Protein AF-A0A7V9JDI9-F1 (afdb_monomer)

Foldseek 3Di:
DVVVVVVVVVQVVQWDQADQEPDRIAGHPDPLRNQQRVVLRPDPQWNHKDQDDPPPWDQDPLGIDDFGMWTWGADPVGDTAIETEHADDPDDPPPPCPPRVVRNQVRVCVVCVVVVHHYYYDNHPVVD

Structure (mmCIF, N/CA/C/O backbone):
data_AF-A0A7V9JDI9-F1
#
_entry.id   AF-A0A7V9JDI9-F1
#
loop_
_atom_site.group_PDB
_atom_site.id
_atom_site.type_symbol
_atom_site.label_atom_id
_atom_site.label_alt_id
_atom_site.label_comp_id
_atom_site.label_asym_id
_atom_site.label_entity_id
_atom_site.label_seq_id
_atom_site.pdbx_PDB_ins_code
_atom_site.Cartn_x
_atom_site.Cartn_y
_atom_site.Cartn_z
_atom_site.occupancy
_atom_site.B_iso_or_equiv
_atom_site.auth_seq_id
_atom_site.auth_comp_id
_atom_site.auth_asym_id
_atom_site.auth_atom_id
_atom_site.pdbx_PDB_model_num
ATOM 1 N N . LEU A 1 1 ? 10.254 -7.386 34.205 1.00 58.25 1 LEU A N 1
ATOM 2 C CA . LEU A 1 1 ? 8.795 -7.172 34.282 1.00 58.25 1 LEU A CA 1
ATOM 3 C C . LEU A 1 1 ? 8.383 -5.753 33.872 1.00 58.25 1 LEU A C 1
ATOM 5 O O . LEU A 1 1 ? 7.602 -5.652 32.948 1.00 58.25 1 LEU A O 1
ATOM 9 N N . LEU A 1 2 ? 8.967 -4.664 34.404 1.00 51.50 2 LEU A N 1
ATOM 10 C CA . LEU A 1 2 ? 8.623 -3.290 33.956 1.00 51.50 2 LEU A CA 1
ATOM 11 C C . LEU A 1 2 ? 8.989 -2.968 32.483 1.00 51.50 2 LEU A C 1
ATOM 13 O O . LEU A 1 2 ? 8.414 -2.065 31.884 1.00 51.50 2 LEU A O 1
ATOM 17 N N . PHE A 1 3 ? 9.979 -3.674 31.920 1.00 53.75 3 PHE A N 1
ATOM 18 C CA . PHE A 1 3 ? 10.400 -3.524 30.520 1.00 53.75 3 PHE A CA 1
ATOM 19 C C . PHE A 1 3 ? 9.470 -4.258 29.540 1.00 53.75 3 PHE A C 1
ATOM 21 O O . PHE A 1 3 ? 9.121 -3.681 28.518 1.00 53.75 3 PHE A O 1
ATOM 28 N N . GLU A 1 4 ? 9.000 -5.462 29.884 1.00 62.59 4 GLU A N 1
ATOM 29 C CA . GLU A 1 4 ? 8.038 -6.217 29.062 1.00 62.59 4 GLU A CA 1
ATOM 30 C C . GLU A 1 4 ? 6.699 -5.486 28.936 1.00 62.59 4 GLU A C 1
ATOM 32 O O . GLU A 1 4 ? 6.173 -5.364 27.837 1.00 62.59 4 GLU A O 1
ATOM 37 N N . GLU A 1 5 ? 6.158 -4.935 30.030 1.00 60.56 5 GLU A N 1
ATOM 38 C CA . GLU A 1 5 ? 4.867 -4.231 29.980 1.00 60.56 5 GLU A CA 1
ATOM 39 C C . GLU A 1 5 ? 4.898 -3.002 29.061 1.00 60.56 5 GLU A C 1
ATOM 41 O O . GLU A 1 5 ? 3.955 -2.776 28.307 1.00 60.56 5 GLU A O 1
ATOM 46 N N . LYS A 1 6 ? 5.985 -2.217 29.073 1.00 56.34 6 LYS A N 1
ATOM 47 C CA . LYS A 1 6 ? 6.104 -1.035 28.204 1.00 56.34 6 LYS A CA 1
ATOM 48 C C . LYS A 1 6 ? 6.265 -1.395 26.727 1.00 56.34 6 LYS A C 1
ATOM 50 O O . LYS A 1 6 ? 5.703 -0.695 25.890 1.00 56.34 6 LYS A O 1
ATOM 55 N N . GLU A 1 7 ? 7.006 -2.457 26.405 1.00 59.69 7 GLU A N 1
ATOM 56 C CA . GLU A 1 7 ? 7.127 -2.936 25.020 1.00 59.69 7 GLU A CA 1
ATOM 57 C C . GLU A 1 7 ? 5.802 -3.485 24.487 1.00 59.69 7 GLU A C 1
ATOM 59 O O . GLU A 1 7 ? 5.442 -3.181 23.353 1.00 59.69 7 GLU A O 1
ATOM 64 N N . ILE A 1 8 ? 5.042 -4.225 25.304 1.00 63.56 8 ILE A N 1
ATOM 65 C CA . ILE A 1 8 ? 3.722 -4.742 24.911 1.00 63.56 8 ILE A CA 1
ATOM 66 C C . ILE A 1 8 ? 2.753 -3.585 24.630 1.00 63.56 8 ILE A C 1
ATOM 68 O O . ILE A 1 8 ? 2.053 -3.610 23.620 1.00 63.56 8 ILE A O 1
ATOM 72 N N . VAL A 1 9 ? 2.740 -2.549 25.476 1.00 61.53 9 VAL A N 1
ATOM 73 C CA . VAL A 1 9 ? 1.893 -1.361 25.266 1.00 61.53 9 VAL A CA 1
ATOM 74 C C . VAL A 1 9 ? 2.308 -0.598 24.005 1.00 61.53 9 VAL A C 1
ATOM 76 O O . VAL A 1 9 ? 1.457 -0.295 23.176 1.00 61.53 9 VAL A O 1
ATOM 79 N N . GLY A 1 10 ? 3.608 -0.363 23.797 1.00 61.88 10 GLY A N 1
ATOM 80 C CA . GLY A 1 10 ? 4.095 0.298 22.581 1.00 61.88 10 GLY A CA 1
ATOM 81 C C . GLY A 1 10 ? 3.821 -0.501 21.299 1.00 61.88 10 GLY A C 1
ATOM 82 O O . GLY A 1 10 ? 3.557 0.083 20.251 1.00 61.88 10 GLY A O 1
ATOM 83 N N . TYR A 1 11 ? 3.835 -1.835 21.379 1.00 60.06 11 TYR A N 1
ATOM 84 C CA . TYR A 1 11 ? 3.462 -2.710 20.268 1.00 60.06 11 TYR A CA 1
ATOM 85 C C . TYR A 1 11 ? 1.973 -2.590 19.921 1.00 60.06 11 TYR A C 1
ATOM 87 O O . TYR A 1 11 ? 1.632 -2.503 18.742 1.00 60.06 11 TYR A O 1
ATOM 95 N N . LEU A 1 12 ? 1.095 -2.519 20.927 1.00 64.50 12 LEU A N 1
ATOM 96 C CA . LEU A 1 12 ? -0.341 -2.298 20.726 1.00 64.50 12 LEU A CA 1
ATOM 97 C C . LEU A 1 12 ? -0.640 -0.909 20.140 1.00 64.50 12 LEU A C 1
ATOM 99 O O . LEU A 1 12 ? -1.475 -0.807 19.247 1.00 64.50 12 LEU A O 1
ATOM 103 N N . ASP A 1 13 ? 0.091 0.130 20.552 1.00 70.69 13 ASP A N 1
ATOM 104 C CA . ASP A 1 13 ? -0.055 1.489 19.999 1.00 70.69 13 ASP A CA 1
ATOM 105 C C . ASP A 1 13 ? 0.358 1.589 18.514 1.00 70.69 13 ASP A C 1
ATOM 107 O O . ASP A 1 13 ? 0.000 2.543 17.823 1.00 70.69 13 ASP A O 1
ATOM 111 N N . SER A 1 14 ? 1.097 0.596 18.006 1.00 81.94 14 SER A N 1
ATOM 112 C CA . SER A 1 14 ? 1.506 0.486 16.599 1.00 81.94 14 SER A CA 1
ATOM 113 C C . SER A 1 14 ? 0.566 -0.377 15.747 1.00 81.94 14 SER A C 1
ATOM 115 O O . SER A 1 14 ? 0.918 -0.753 14.629 1.00 81.94 14 SER A O 1
ATOM 117 N N . MET A 1 15 ? -0.620 -0.716 16.258 1.00 89.94 15 MET A N 1
ATOM 118 C CA . MET A 1 15 ? -1.608 -1.542 15.564 1.00 89.94 15 MET A CA 1
ATOM 119 C C . MET A 1 15 ? -2.842 -0.731 15.172 1.00 89.94 15 MET A C 1
ATOM 121 O O . MET A 1 15 ? -3.386 0.032 15.966 1.00 89.94 15 MET A O 1
ATOM 125 N N . VAL A 1 16 ? -3.319 -0.936 13.946 1.00 92.00 16 VAL A N 1
ATOM 126 C CA . VAL A 1 16 ? -4.609 -0.420 13.471 1.00 92.00 16 VAL A CA 1
ATOM 127 C C . VAL A 1 16 ? -5.553 -1.596 13.280 1.00 92.00 16 VAL A C 1
ATOM 129 O O . VAL A 1 16 ? -5.294 -2.451 12.435 1.00 92.00 16 VAL A O 1
ATOM 132 N N . GLU A 1 17 ? -6.639 -1.642 14.050 1.00 94.31 17 GLU A N 1
ATOM 133 C CA . GLU A 1 17 ? -7.700 -2.638 13.872 1.00 94.31 17 GLU A CA 1
ATOM 134 C C . GLU A 1 17 ? -8.430 -2.420 12.542 1.00 94.31 17 GLU A C 1
ATOM 136 O O . GLU A 1 17 ? -8.807 -1.298 12.186 1.00 94.31 17 GLU A O 1
ATOM 141 N N . VAL A 1 18 ? -8.626 -3.500 11.790 1.00 95.25 18 VAL A N 1
ATOM 142 C CA . VAL A 1 18 ? -9.197 -3.468 10.439 1.00 95.25 18 VAL A CA 1
ATOM 143 C C . VAL A 1 18 ? -10.124 -4.661 10.228 1.00 95.25 18 VAL A C 1
ATOM 145 O O . VAL A 1 18 ? -9.966 -5.704 10.851 1.00 95.25 18 VAL A O 1
ATOM 148 N N . ASN A 1 19 ? -11.099 -4.529 9.328 1.00 95.88 19 ASN A N 1
ATOM 149 C CA . ASN A 1 19 ? -12.048 -5.608 9.012 1.00 95.88 19 ASN A CA 1
ATOM 150 C C . ASN A 1 19 ? -12.103 -5.966 7.517 1.00 95.88 19 ASN A C 1
ATOM 152 O O . ASN A 1 19 ? -12.853 -6.856 7.122 1.00 95.88 19 ASN A O 1
ATOM 156 N N . LYS A 1 20 ? -11.284 -5.305 6.690 1.00 95.75 20 LYS A N 1
ATOM 157 C CA . LYS A 1 20 ? -11.092 -5.596 5.258 1.00 95.75 20 LYS A CA 1
ATOM 158 C C . LYS A 1 20 ? -9.683 -6.118 4.970 1.00 95.75 20 LYS A C 1
ATOM 160 O O . LYS A 1 20 ? -9.132 -5.865 3.905 1.00 95.75 20 LYS A O 1
ATOM 165 N N . SER A 1 21 ? -9.081 -6.819 5.921 1.00 94.31 21 SER A N 1
ATOM 166 C CA . SER A 1 21 ? -7.775 -7.466 5.782 1.00 94.31 21 SER A CA 1
ATOM 167 C C . SER A 1 21 ? -7.896 -8.948 6.124 1.00 94.31 21 SER A C 1
ATOM 169 O O . SER A 1 21 ? -8.908 -9.395 6.660 1.00 94.31 21 SER A O 1
ATOM 171 N N . ILE A 1 22 ? -6.857 -9.718 5.807 1.00 93.00 22 ILE A N 1
ATOM 172 C CA . ILE A 1 22 ? -6.711 -11.099 6.293 1.00 93.00 22 ILE A CA 1
ATOM 173 C C . ILE A 1 22 ? -6.266 -11.160 7.765 1.00 93.00 22 ILE A C 1
ATOM 175 O O . ILE A 1 22 ? -6.229 -12.243 8.344 1.00 93.00 22 ILE A O 1
ATOM 179 N N . TYR A 1 23 ? -5.902 -10.014 8.344 1.00 92.06 23 TYR A N 1
ATOM 180 C CA . TYR A 1 23 ? -5.524 -9.843 9.744 1.00 92.06 23 TYR A CA 1
ATOM 181 C C . TYR A 1 23 ? -6.554 -8.971 10.464 1.00 92.06 23 TYR A C 1
ATOM 183 O O . TYR A 1 23 ? -7.103 -8.055 9.854 1.00 92.06 23 TYR A O 1
ATOM 191 N N . ASP A 1 24 ? -6.746 -9.200 11.765 1.00 92.88 24 ASP A N 1
ATOM 192 C CA . ASP A 1 24 ? -7.632 -8.377 12.607 1.00 92.88 24 ASP A CA 1
ATOM 193 C C . ASP A 1 24 ? -7.048 -6.980 12.883 1.00 92.88 24 ASP A C 1
ATOM 195 O O . ASP A 1 24 ? -7.770 -6.014 13.127 1.00 92.88 24 ASP A O 1
ATOM 199 N N . ALA A 1 25 ? -5.720 -6.860 12.822 1.00 92.75 25 ALA A N 1
ATOM 200 C CA . ALA A 1 25 ? -5.006 -5.601 12.952 1.00 92.75 25 ALA A CA 1
ATOM 201 C C . ALA A 1 25 ? -3.763 -5.573 12.057 1.00 92.75 25 ALA A C 1
ATOM 203 O O . ALA A 1 25 ? -3.152 -6.606 11.773 1.00 92.75 25 ALA A O 1
ATOM 204 N N . ILE A 1 26 ? -3.379 -4.376 11.619 1.00 91.81 26 ILE A N 1
ATOM 205 C CA . ILE A 1 26 ? -2.181 -4.136 10.815 1.00 91.81 26 ILE A CA 1
ATOM 206 C C . ILE A 1 26 ? -1.176 -3.354 11.644 1.00 91.81 26 ILE A C 1
ATOM 208 O O . ILE A 1 26 ? -1.494 -2.295 12.183 1.00 91.81 26 ILE A O 1
ATOM 212 N N . ARG A 1 27 ? 0.059 -3.857 11.682 1.00 90.06 27 ARG A N 1
ATOM 213 C CA . ARG A 1 27 ? 1.180 -3.142 12.279 1.00 90.06 27 ARG A CA 1
ATOM 214 C C . ARG A 1 27 ? 1.625 -2.001 11.370 1.00 90.06 27 ARG A C 1
ATOM 216 O O . ARG A 1 27 ? 1.997 -2.225 10.215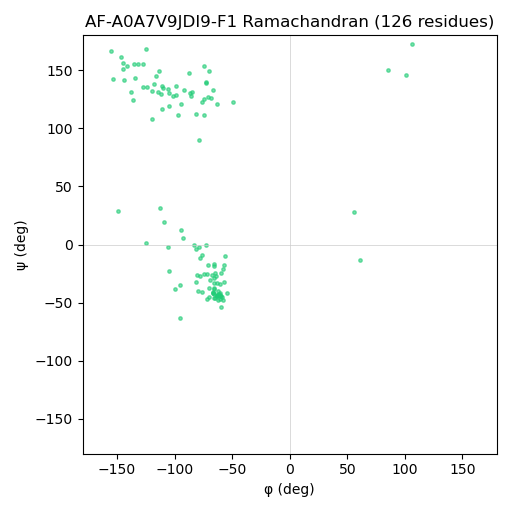 1.00 90.06 27 ARG A O 1
ATOM 223 N N . VAL A 1 28 ? 1.660 -0.798 11.913 1.00 88.25 28 VAL A N 1
ATOM 224 C CA . VAL A 1 28 ? 2.089 0.419 11.228 1.00 88.25 28 VAL A CA 1
ATOM 225 C C . VAL A 1 28 ? 3.308 1.001 11.929 1.00 88.25 28 VAL A C 1
ATOM 227 O O . VAL A 1 28 ? 3.386 1.027 13.154 1.00 88.25 28 VAL A O 1
ATOM 230 N N . ASP A 1 29 ? 4.276 1.460 11.147 1.00 84.31 29 ASP A N 1
ATOM 231 C CA . ASP A 1 29 ? 5.543 1.996 11.650 1.00 84.31 29 ASP A CA 1
ATOM 232 C C . ASP A 1 29 ? 5.593 3.533 11.524 1.00 84.31 29 ASP A C 1
ATOM 234 O O . ASP A 1 29 ? 6.559 4.175 11.938 1.00 84.31 29 ASP A O 1
ATOM 238 N N . SER A 1 30 ? 4.544 4.153 10.965 1.00 85.38 30 SER A N 1
ATOM 239 C CA . SER A 1 30 ? 4.420 5.608 10.858 1.00 85.38 30 SER A CA 1
ATOM 240 C C . SER A 1 30 ? 2.973 6.100 10.964 1.00 85.38 30 SER A C 1
ATOM 242 O O . SER A 1 30 ? 2.014 5.364 10.733 1.00 85.38 30 SER A O 1
ATOM 244 N N . ALA A 1 31 ? 2.810 7.391 11.267 1.00 85.56 31 ALA A N 1
ATOM 245 C CA . ALA A 1 31 ? 1.498 8.040 11.272 1.00 85.56 31 ALA A CA 1
ATOM 246 C C . ALA A 1 31 ? 0.844 8.075 9.877 1.00 85.56 31 ALA A C 1
ATOM 248 O O . ALA A 1 31 ? -0.383 8.105 9.781 1.00 85.56 31 ALA A O 1
ATOM 249 N N . ILE A 1 32 ? 1.648 8.070 8.805 1.00 85.38 32 ILE A N 1
ATOM 250 C CA . ILE A 1 32 ? 1.141 8.059 7.427 1.00 85.38 32 ILE A CA 1
ATOM 251 C C . ILE A 1 32 ? 0.543 6.681 7.123 1.00 85.38 32 ILE A C 1
ATOM 253 O O . ILE A 1 32 ? -0.623 6.616 6.744 1.00 85.38 32 ILE A O 1
ATOM 257 N N . GLU A 1 33 ? 1.255 5.602 7.461 1.00 88.50 33 GLU A N 1
ATOM 258 C CA . GLU A 1 33 ? 0.760 4.224 7.334 1.00 88.50 33 GLU A CA 1
ATOM 259 C C . GLU A 1 33 ? -0.493 3.982 8.188 1.00 88.50 33 GLU A C 1
ATOM 261 O O . GLU A 1 33 ? -1.452 3.364 7.729 1.00 88.50 33 GLU A O 1
ATOM 266 N N . SER A 1 34 ? -0.515 4.499 9.424 1.00 90.38 34 SER A N 1
ATOM 267 C CA . SER A 1 34 ? -1.681 4.412 10.317 1.00 90.38 34 SER A CA 1
ATOM 268 C C . SER A 1 34 ? -2.927 5.032 9.683 1.00 90.38 34 SER A C 1
ATOM 270 O O . SER A 1 34 ? -4.002 4.418 9.633 1.00 90.38 34 SER A O 1
ATOM 272 N N . ARG A 1 35 ? -2.770 6.238 9.128 1.00 90.69 35 ARG A N 1
ATOM 273 C CA . ARG A 1 35 ? -3.838 6.925 8.407 1.00 90.69 35 ARG A CA 1
ATOM 274 C C . ARG A 1 35 ? -4.221 6.179 7.132 1.00 90.69 35 ARG A C 1
ATOM 276 O O . ARG A 1 35 ? -5.407 6.023 6.870 1.00 90.69 35 ARG A O 1
ATOM 283 N N . PHE A 1 36 ? -3.245 5.684 6.377 1.00 91.62 36 PHE A N 1
ATOM 284 C CA . PHE A 1 36 ? -3.476 4.948 5.137 1.00 91.62 36 PHE A CA 1
ATOM 285 C C . PHE A 1 36 ? -4.299 3.675 5.382 1.00 91.62 36 PHE A C 1
ATOM 287 O O . PHE A 1 36 ? -5.307 3.458 4.711 1.0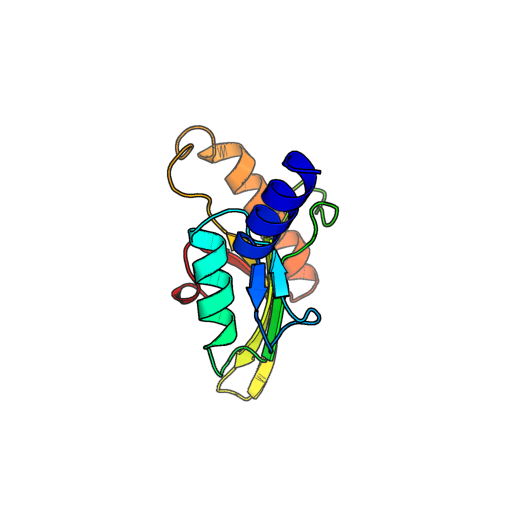0 91.62 36 PHE A O 1
ATOM 294 N N . ALA A 1 37 ? -3.945 2.887 6.402 1.00 93.38 37 ALA A N 1
ATOM 295 C CA . ALA A 1 37 ? -4.701 1.702 6.811 1.00 93.38 37 ALA A CA 1
ATOM 296 C C . ALA A 1 37 ? -6.136 2.047 7.241 1.00 93.38 37 ALA A C 1
ATOM 298 O O . ALA A 1 37 ? -7.087 1.375 6.835 1.00 93.38 37 ALA A O 1
ATOM 299 N N . THR A 1 38 ? -6.302 3.117 8.023 1.00 94.00 38 THR A N 1
ATOM 300 C CA . THR A 1 38 ? -7.621 3.592 8.469 1.00 94.00 38 THR A CA 1
ATOM 301 C C . THR A 1 38 ? -8.488 4.018 7.280 1.00 94.00 38 THR A C 1
ATOM 303 O O . THR A 1 38 ? -9.636 3.586 7.161 1.00 94.00 38 THR A O 1
ATOM 306 N N . ASP A 1 39 ? -7.931 4.809 6.362 1.00 94.38 39 ASP A N 1
ATOM 307 C CA . ASP A 1 39 ? -8.634 5.319 5.184 1.00 94.38 39 ASP A CA 1
ATOM 308 C C . ASP A 1 39 ? -9.022 4.179 4.218 1.00 94.38 39 ASP A C 1
ATOM 310 O O . ASP A 1 39 ? -10.129 4.181 3.670 1.00 94.38 39 ASP A O 1
ATOM 314 N N . LEU A 1 40 ? -8.165 3.163 4.046 1.00 94.44 40 LEU A N 1
ATOM 315 C CA . LEU A 1 40 ? -8.501 1.948 3.291 1.00 94.44 40 LEU A CA 1
ATOM 316 C C . LEU A 1 40 ? -9.655 1.176 3.931 1.00 94.44 40 LEU A C 1
ATOM 318 O O . LEU A 1 40 ? -10.568 0.734 3.231 1.00 94.44 40 LEU A O 1
ATOM 322 N N . ASN A 1 41 ? -9.636 1.035 5.256 1.00 95.38 41 ASN A N 1
ATOM 323 C CA . ASN A 1 41 ? -10.669 0.306 5.982 1.00 95.38 41 ASN A CA 1
ATOM 324 C C . ASN A 1 41 ? -12.040 1.001 5.890 1.00 95.38 41 ASN A C 1
ATOM 326 O O . ASN A 1 41 ? -13.074 0.334 5.815 1.00 95.38 41 ASN A O 1
ATOM 330 N N . LEU A 1 42 ? -12.068 2.334 5.832 1.00 95.19 42 LEU A N 1
ATOM 331 C CA . LEU A 1 42 ? -13.307 3.113 5.733 1.00 95.19 42 LEU A CA 1
ATOM 332 C C . LEU A 1 42 ? -13.916 3.130 4.322 1.00 95.19 42 LEU A C 1
ATOM 334 O O . LEU A 1 42 ? -15.133 3.244 4.189 1.00 95.19 42 LEU A O 1
ATOM 338 N N . ARG A 1 43 ? -13.113 2.981 3.265 1.00 94.00 43 ARG A N 1
ATOM 339 C CA . ARG A 1 43 ? -13.591 3.060 1.874 1.00 94.00 43 ARG A CA 1
ATOM 340 C C . ARG A 1 43 ? -14.439 1.865 1.451 1.00 94.00 43 ARG A C 1
ATOM 342 O O . ARG A 1 43 ? -14.004 0.722 1.551 1.00 94.00 43 ARG A O 1
ATOM 349 N N . GLU A 1 44 ? -15.636 2.119 0.931 1.00 92.88 44 GLU A N 1
ATOM 350 C CA . GLU A 1 44 ? -16.572 1.069 0.495 1.00 92.88 44 GLU A CA 1
ATOM 351 C C . GLU A 1 44 ? -16.105 0.313 -0.754 1.00 92.88 44 GLU A C 1
ATOM 353 O O . GLU A 1 44 ? -16.376 -0.876 -0.890 1.00 92.88 44 GLU A O 1
ATOM 358 N N . ASP A 1 45 ? -15.357 0.973 -1.637 1.00 93.06 45 ASP A N 1
ATOM 359 C CA . ASP A 1 45 ? -14.826 0.380 -2.866 1.00 93.06 45 ASP A CA 1
ATOM 360 C C . ASP A 1 45 ? -13.576 -0.486 -2.637 1.00 93.06 45 ASP A C 1
ATOM 362 O O . ASP A 1 45 ? -13.071 -1.106 -3.572 1.00 93.06 45 ASP A O 1
ATOM 366 N N . ILE A 1 46 ? -13.081 -0.575 -1.400 1.00 94.50 46 ILE A N 1
ATOM 367 C CA . ILE A 1 46 ? -12.004 -1.488 -1.013 1.00 94.50 46 ILE A CA 1
ATOM 368 C C . ILE A 1 46 ? -12.611 -2.771 -0.452 1.00 94.50 46 ILE A C 1
ATOM 370 O O . ILE A 1 46 ? -13.333 -2.754 0.546 1.00 94.50 46 ILE A O 1
ATOM 374 N N . ARG A 1 47 ? -12.288 -3.903 -1.083 1.00 94.44 47 ARG A N 1
ATOM 375 C CA . ARG A 1 47 ? -12.779 -5.227 -0.670 1.00 94.44 47 ARG A CA 1
ATOM 376 C C . ARG A 1 47 ? -11.801 -5.967 0.227 1.00 94.44 47 ARG A C 1
ATOM 378 O O . ARG A 1 47 ? -12.227 -6.710 1.104 1.00 94.44 47 ARG A O 1
ATOM 385 N N . LEU A 1 48 ? -10.508 -5.789 -0.025 1.00 95.00 48 LEU A N 1
ATOM 386 C CA . LEU A 1 48 ? -9.430 -6.400 0.741 1.00 95.00 48 LEU A CA 1
ATOM 387 C C . LEU A 1 48 ? -8.186 -5.519 0.646 1.00 95.00 48 LEU A C 1
ATOM 389 O O . LEU A 1 48 ? -7.889 -5.001 -0.428 1.00 95.00 48 LEU A O 1
ATOM 393 N N . PHE A 1 49 ? -7.422 -5.397 1.720 1.00 95.69 49 PHE A N 1
ATOM 394 C CA . PHE A 1 49 ? -6.076 -4.847 1.670 1.00 95.69 49 PHE A CA 1
ATOM 395 C C . PHE A 1 49 ? -5.149 -5.544 2.661 1.00 95.69 49 PHE A C 1
ATOM 397 O O . PHE A 1 49 ? -5.592 -6.128 3.647 1.00 95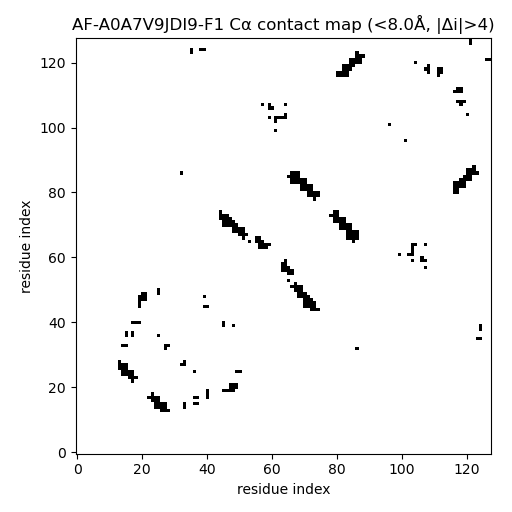.69 49 PHE A O 1
ATOM 404 N N . LEU A 1 50 ? -3.852 -5.488 2.382 1.00 93.75 50 LEU A N 1
ATOM 405 C CA . LEU A 1 50 ? -2.806 -6.017 3.245 1.00 93.75 50 LEU A CA 1
ATOM 406 C C . LEU A 1 50 ? -1.570 -5.122 3.186 1.00 93.75 50 LEU A C 1
ATOM 408 O O . LEU A 1 50 ? -1.198 -4.646 2.111 1.00 93.75 50 LEU A O 1
ATOM 412 N N . LYS A 1 51 ? -0.921 -4.945 4.340 1.00 91.94 51 LYS A N 1
ATOM 413 C CA . LYS A 1 51 ? 0.470 -4.498 4.385 1.00 91.94 51 LYS A CA 1
ATOM 414 C C . LYS A 1 51 ? 1.340 -5.692 4.021 1.00 91.94 51 LYS A C 1
ATOM 416 O O . LYS A 1 51 ? 1.214 -6.761 4.626 1.00 91.94 51 LYS A O 1
ATOM 421 N N . LEU A 1 52 ? 2.152 -5.535 2.990 1.00 90.88 52 LEU A N 1
ATOM 422 C CA . LEU A 1 52 ? 3.048 -6.578 2.534 1.00 90.88 52 LEU A CA 1
ATOM 423 C C . LEU A 1 52 ? 4.201 -6.728 3.535 1.00 90.88 52 LEU A C 1
ATOM 425 O O . LEU A 1 52 ? 4.694 -5.739 4.076 1.00 90.88 52 LEU A O 1
ATOM 429 N N . PRO A 1 53 ? 4.609 -7.966 3.835 1.00 87.88 53 PRO A N 1
ATOM 430 C CA . PRO A 1 53 ? 5.719 -8.210 4.741 1.00 87.88 53 PRO A CA 1
ATOM 431 C C . PRO A 1 53 ? 7.058 -7.886 4.071 1.00 87.88 53 PRO A C 1
ATOM 433 O O . PRO A 1 53 ? 7.206 -8.060 2.866 1.00 87.88 53 PRO A O 1
ATOM 436 N N . ASP A 1 54 ? 8.072 -7.536 4.864 1.00 84.94 54 ASP A N 1
ATOM 437 C CA . ASP A 1 54 ? 9.395 -7.107 4.371 1.00 84.94 54 ASP A CA 1
ATOM 438 C C . ASP A 1 54 ? 10.120 -8.123 3.471 1.00 84.94 54 ASP A C 1
ATOM 440 O O . ASP A 1 54 ? 11.021 -7.764 2.714 1.00 84.94 54 ASP A O 1
ATOM 444 N N . TRP A 1 55 ? 9.751 -9.405 3.552 1.00 87.5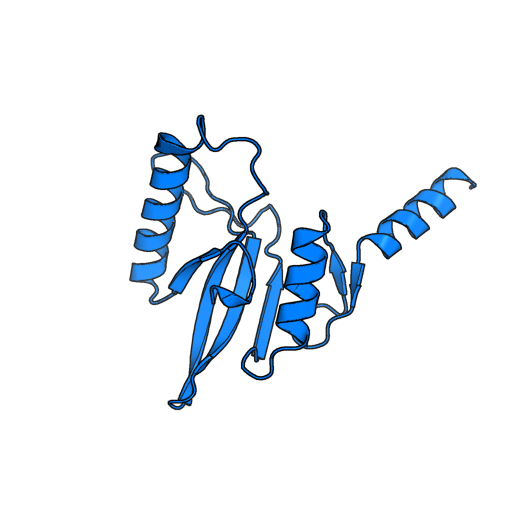0 55 TRP A N 1
ATOM 445 C CA . TRP A 1 55 ? 10.301 -10.453 2.692 1.00 87.50 55 TRP A CA 1
ATOM 446 C C . TRP A 1 55 ? 9.703 -10.456 1.279 1.00 87.50 55 TRP A C 1
ATOM 448 O O . TRP A 1 55 ? 10.224 -11.152 0.406 1.00 87.50 55 TRP A O 1
ATOM 458 N N . PHE A 1 56 ? 8.617 -9.717 1.035 1.00 88.81 56 PHE A N 1
ATOM 459 C CA . PHE A 1 56 ? 8.021 -9.581 -0.288 1.00 88.81 56 PHE A CA 1
ATOM 460 C C . PHE A 1 56 ? 8.826 -8.573 -1.112 1.00 88.81 56 PHE A C 1
ATOM 462 O O . PHE A 1 56 ? 8.565 -7.375 -1.119 1.00 88.81 56 PHE A O 1
ATOM 469 N N . THR A 1 57 ? 9.830 -9.060 -1.831 1.00 86.62 57 THR A N 1
ATOM 470 C CA . THR A 1 57 ? 10.673 -8.220 -2.681 1.00 86.62 57 THR A CA 1
ATOM 471 C C . THR A 1 57 ? 10.529 -8.590 -4.149 1.00 86.62 57 THR A C 1
ATOM 473 O O . THR A 1 57 ? 10.361 -9.748 -4.530 1.00 86.62 57 THR A O 1
ATOM 476 N N . VAL A 1 58 ? 10.614 -7.572 -4.997 1.00 83.50 58 VAL A N 1
ATOM 477 C CA . VAL A 1 58 ? 10.662 -7.697 -6.450 1.00 83.50 58 VAL A CA 1
ATOM 478 C C . VAL A 1 58 ? 12.090 -7.439 -6.890 1.00 83.50 58 VAL A C 1
ATOM 480 O O . VAL A 1 58 ? 12.639 -6.356 -6.667 1.00 83.50 58 VAL A O 1
ATOM 483 N N . GLU A 1 59 ? 12.694 -8.436 -7.523 1.00 84.50 59 GLU A N 1
ATOM 484 C CA . GLU A 1 59 ? 14.006 -8.297 -8.144 1.00 84.50 59 GLU A CA 1
ATOM 485 C C . GLU A 1 59 ? 13.908 -7.361 -9.351 1.00 84.50 59 GLU A C 1
ATOM 487 O O . GLU A 1 59 ? 13.103 -7.570 -10.263 1.00 84.50 59 GLU A O 1
ATOM 492 N N . THR A 1 60 ? 14.747 -6.326 -9.377 1.00 83.31 60 THR A N 1
ATOM 493 C CA . THR A 1 60 ? 14.884 -5.445 -10.539 1.00 83.31 60 THR A CA 1
ATOM 494 C C . THR A 1 60 ? 16.355 -5.330 -10.939 1.00 83.31 60 THR A C 1
ATOM 496 O O . THR A 1 60 ? 17.233 -5.473 -10.085 1.00 83.31 60 THR A O 1
ATOM 499 N N . PRO A 1 61 ? 16.667 -5.011 -12.210 1.00 83.00 61 PRO A N 1
ATOM 500 C CA . PRO A 1 61 ? 18.050 -4.809 -12.656 1.00 83.00 61 PRO A CA 1
ATOM 501 C C . PRO A 1 61 ? 18.827 -3.730 -11.883 1.00 83.00 61 PRO A C 1
ATOM 503 O O . PRO A 1 61 ? 20.051 -3.692 -11.951 1.00 83.00 61 PRO A O 1
ATOM 506 N N . VAL A 1 62 ? 18.127 -2.848 -11.163 1.00 83.88 62 VAL A N 1
ATOM 507 C CA . VAL A 1 62 ? 18.695 -1.748 -10.367 1.00 83.88 62 VAL A CA 1
ATOM 508 C C . VAL A 1 62 ? 18.568 -1.990 -8.852 1.00 83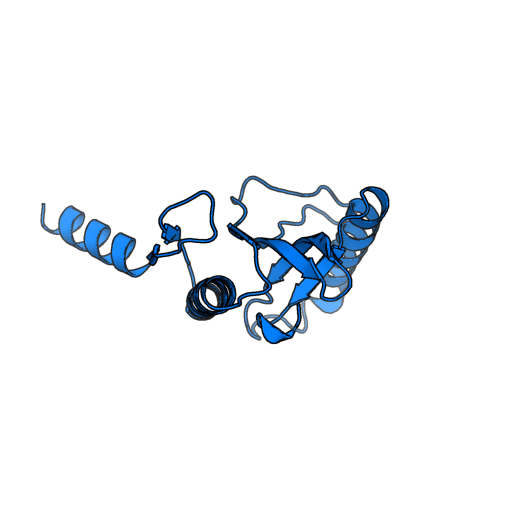.88 62 VAL A C 1
ATOM 510 O O . VAL A 1 62 ? 18.650 -1.058 -8.050 1.00 83.88 62 VAL A O 1
ATOM 513 N N . GLY A 1 63 ? 18.369 -3.250 -8.450 1.00 81.19 63 GLY A N 1
ATOM 514 C CA . GLY A 1 63 ? 18.247 -3.699 -7.062 1.00 81.19 63 GLY A CA 1
ATOM 515 C C . GLY A 1 63 ? 16.815 -4.060 -6.670 1.00 81.19 63 GLY A C 1
ATOM 516 O O . GLY A 1 63 ? 15.869 -3.833 -7.421 1.00 81.19 63 GLY A O 1
ATOM 517 N N . THR A 1 64 ? 16.638 -4.615 -5.477 1.00 83.00 64 THR A N 1
ATOM 518 C CA . THR A 1 64 ? 15.311 -5.026 -5.013 1.00 83.00 64 THR A CA 1
ATOM 519 C C . THR A 1 64 ? 14.417 -3.831 -4.711 1.00 83.00 64 THR A C 1
ATOM 521 O O . THR A 1 64 ? 14.871 -2.741 -4.325 1.00 83.00 64 THR A O 1
ATOM 524 N N . TYR A 1 65 ? 13.126 -4.058 -4.914 1.00 80.44 65 TYR A N 1
ATOM 525 C CA . TYR A 1 65 ? 12.055 -3.130 -4.612 1.00 80.44 65 TYR A CA 1
ATOM 526 C C . TYR A 1 65 ? 10.997 -3.835 -3.752 1.00 80.44 65 TYR A C 1
ATOM 528 O O . TYR A 1 65 ? 10.636 -4.971 -4.044 1.00 80.44 65 TYR A O 1
ATOM 536 N N . ASN A 1 66 ? 10.514 -3.173 -2.702 1.00 83.75 66 ASN A N 1
ATOM 537 C CA . ASN A 1 66 ? 9.515 -3.709 -1.780 1.00 83.75 66 ASN A CA 1
ATOM 538 C C . ASN A 1 66 ? 8.267 -2.805 -1.814 1.00 83.75 66 ASN A C 1
ATOM 540 O O . ASN A 1 66 ? 8.363 -1.657 -1.377 1.00 83.75 66 ASN A O 1
ATOM 544 N N . PRO A 1 67 ? 7.142 -3.250 -2.397 1.00 87.69 67 PRO A N 1
ATOM 545 C CA . PRO A 1 67 ? 5.868 -2.554 -2.266 1.00 87.69 67 PRO A CA 1
ATOM 546 C C . PRO A 1 67 ? 5.281 -2.725 -0.868 1.00 87.69 67 PRO A C 1
ATOM 548 O O . PRO A 1 67 ? 5.280 -3.823 -0.332 1.00 87.69 67 PRO A O 1
ATOM 551 N N . ASP A 1 68 ? 4.710 -1.655 -0.321 1.00 88.81 68 ASP A N 1
ATOM 552 C CA . ASP A 1 68 ? 4.193 -1.653 1.051 1.00 88.81 68 ASP A CA 1
ATOM 553 C C . ASP A 1 68 ? 2.796 -2.275 1.159 1.00 88.81 68 ASP A C 1
ATOM 555 O O . ASP A 1 68 ? 2.467 -2.890 2.171 1.00 88.81 68 ASP A O 1
ATOM 559 N N . TRP A 1 69 ? 1.957 -2.136 0.127 1.00 93.00 69 TRP A N 1
ATOM 560 C CA . TRP A 1 69 ? 0.540 -2.497 0.202 1.00 93.00 69 TRP A CA 1
ATOM 561 C C . TRP A 1 69 ? 0.066 -3.296 -1.013 1.00 93.00 69 TRP A C 1
ATOM 563 O O . TRP A 1 69 ? 0.428 -3.000 -2.156 1.00 93.00 69 TRP A O 1
ATOM 573 N N . ALA A 1 70 ? -0.825 -4.260 -0.779 1.00 94.00 70 ALA A N 1
ATOM 574 C CA . ALA A 1 70 ? -1.649 -4.868 -1.821 1.00 94.00 70 ALA A CA 1
ATOM 575 C C . ALA A 1 70 ? -3.132 -4.636 -1.520 1.00 94.00 70 ALA A C 1
ATOM 577 O O . ALA A 1 70 ? -3.583 -4.830 -0.393 1.00 94.00 70 ALA A O 1
ATOM 578 N N . ILE A 1 71 ? -3.884 -4.185 -2.522 1.00 95.06 71 ILE A N 1
ATOM 579 C CA . ILE A 1 71 ? -5.236 -3.646 -2.366 1.00 95.06 71 ILE A CA 1
ATOM 580 C C . ILE A 1 71 ? -6.127 -4.208 -3.473 1.00 95.06 71 ILE A C 1
ATOM 582 O O . ILE A 1 71 ? -5.848 -4.040 -4.657 1.00 95.06 71 ILE A O 1
ATOM 586 N N . VAL A 1 72 ? -7.229 -4.846 -3.098 1.00 94.44 72 VAL A N 1
ATOM 587 C CA . VAL A 1 72 ? -8.290 -5.271 -4.011 1.00 94.44 72 VAL A CA 1
ATOM 588 C C . VAL A 1 72 ? -9.395 -4.225 -3.976 1.00 94.44 72 VAL A C 1
ATOM 590 O O . VAL A 1 72 ? -10.098 -4.075 -2.972 1.00 94.44 72 VAL A O 1
ATOM 593 N N . LYS A 1 73 ? -9.544 -3.507 -5.087 1.00 92.81 73 LYS A N 1
ATOM 594 C CA . LYS A 1 73 ? -10.526 -2.436 -5.263 1.00 92.81 73 LYS A CA 1
ATOM 595 C C . LYS A 1 73 ? -11.607 -2.878 -6.243 1.00 92.81 73 LYS A C 1
ATOM 597 O O . LYS A 1 73 ? -11.299 -3.429 -7.300 1.00 92.81 73 LYS A O 1
ATOM 602 N N . GLN A 1 74 ? -12.862 -2.625 -5.902 1.00 91.88 74 GLN A N 1
ATOM 603 C CA . GLN A 1 74 ? -13.998 -2.825 -6.790 1.00 91.88 74 GLN A CA 1
ATOM 604 C C . GLN A 1 74 ? -14.182 -1.593 -7.679 1.00 91.88 74 GLN A C 1
ATOM 606 O O . GLN A 1 74 ? -14.201 -0.462 -7.194 1.00 91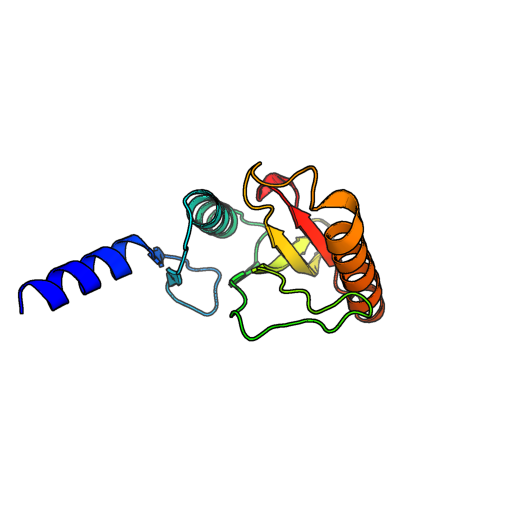.88 74 GLN A O 1
ATOM 611 N N . HIS A 1 75 ? -14.324 -1.799 -8.987 1.00 83.94 75 HIS A N 1
ATOM 612 C CA . HIS A 1 75 ? -14.644 -0.717 -9.916 1.00 83.94 75 HIS A CA 1
ATOM 613 C C . HIS A 1 75 ? -16.155 -0.503 -10.038 1.00 83.94 75 HIS A C 1
ATOM 615 O O . HIS A 1 75 ? -16.930 -1.458 -10.029 1.00 83.94 75 HIS A O 1
ATOM 621 N N . GLU A 1 76 ? -16.566 0.751 -10.255 1.00 78.44 76 GLU A N 1
ATOM 622 C CA . GLU A 1 76 ? -17.972 1.125 -10.488 1.00 78.44 76 GLU A CA 1
ATOM 623 C C . GLU A 1 76 ? -18.593 0.389 -11.686 1.00 78.44 76 GLU A C 1
ATOM 625 O O . GLU A 1 76 ? -19.773 0.050 -11.671 1.00 78.44 76 GLU A O 1
ATOM 630 N N . SER A 1 77 ? -17.793 0.086 -12.714 1.00 78.38 77 SER A N 1
ATOM 631 C CA . SER A 1 77 ? -18.214 -0.679 -13.896 1.00 78.38 77 SER A CA 1
ATOM 632 C C . SER A 1 77 ? -18.423 -2.177 -13.632 1.00 78.38 77 SER A C 1
ATOM 634 O O . SER A 1 77 ? -18.744 -2.919 -14.561 1.00 78.38 77 SER A O 1
ATOM 636 N N . GLY A 1 78 ? -18.211 -2.634 -12.396 1.00 74.94 78 GLY A N 1
ATOM 637 C CA . GLY A 1 78 ? -18.130 -4.043 -12.033 1.00 74.94 78 GLY A CA 1
ATOM 638 C C . GLY A 1 78 ? -16.721 -4.612 -12.229 1.00 74.94 78 GLY A C 1
ATOM 639 O O . GLY A 1 78 ? -15.961 -4.165 -13.089 1.00 74.94 78 GLY A O 1
ATOM 640 N N . GLY A 1 79 ? -16.382 -5.611 -11.411 1.00 82.06 79 GLY A N 1
ATOM 641 C CA . GLY A 1 79 ? -15.077 -6.277 -11.401 1.00 82.06 79 GLY A CA 1
ATOM 642 C C . GLY A 1 79 ? -14.160 -5.808 -10.269 1.00 82.06 79 GLY A C 1
ATOM 643 O O . GLY A 1 79 ? -14.173 -4.641 -9.873 1.00 82.06 79 GLY A O 1
ATOM 644 N N . ASP A 1 80 ? -13.360 -6.742 -9.758 1.00 86.12 80 ASP A N 1
ATOM 645 C CA . ASP A 1 80 ? -12.332 -6.481 -8.752 1.00 86.12 80 ASP A CA 1
ATOM 646 C C . ASP A 1 80 ? -10.972 -6.354 -9.446 1.00 86.12 80 ASP A C 1
ATOM 648 O O . ASP A 1 80 ? -10.642 -7.160 -10.320 1.00 86.12 80 ASP A O 1
ATOM 652 N N . LYS A 1 81 ? -10.167 -5.365 -9.049 1.00 87.31 81 LYS A N 1
ATOM 653 C CA . LYS A 1 81 ? -8.806 -5.177 -9.558 1.00 87.31 81 LYS A CA 1
ATOM 654 C C . LYS A 1 81 ? -7.795 -5.146 -8.419 1.00 87.31 81 LYS A C 1
ATOM 656 O O . LYS A 1 81 ? -8.009 -4.485 -7.403 1.00 87.31 81 LYS A O 1
ATOM 661 N N . LEU A 1 82 ? -6.684 -5.858 -8.613 1.00 87.00 82 LEU A N 1
ATOM 662 C CA . LEU A 1 82 ? -5.555 -5.858 -7.692 1.00 87.00 82 LEU A CA 1
ATOM 663 C C . LEU A 1 82 ? -4.612 -4.691 -7.999 1.00 87.00 82 LEU A C 1
ATOM 665 O O . LEU A 1 82 ? -4.133 -4.518 -9.127 1.00 87.00 82 LEU A O 1
ATOM 669 N N . TYR A 1 83 ? -4.321 -3.931 -6.954 1.00 86.62 83 TYR A N 1
ATOM 670 C CA . TYR A 1 83 ? -3.354 -2.854 -6.928 1.00 86.62 83 TYR A CA 1
ATOM 671 C C . TYR A 1 83 ? -2.208 -3.227 -5.996 1.00 86.62 83 TYR A C 1
ATOM 673 O O . TYR A 1 83 ? -2.437 -3.623 -4.857 1.00 86.62 83 TYR A O 1
ATOM 681 N N . LEU A 1 84 ? -0.979 -3.064 -6.471 1.00 85.62 84 LEU A N 1
ATOM 682 C CA . LEU A 1 84 ? 0.216 -3.069 -5.634 1.00 85.62 84 LEU A CA 1
ATOM 683 C C . LEU A 1 84 ? 0.719 -1.644 -5.509 1.00 85.62 84 LEU A C 1
ATOM 685 O O . LEU A 1 84 ? 0.776 -0.911 -6.498 1.00 85.62 84 LEU A O 1
ATOM 689 N N . VAL A 1 85 ? 1.050 -1.230 -4.296 1.00 82.38 85 VAL A N 1
ATOM 690 C CA . VAL A 1 85 ? 1.282 0.179 -4.017 1.00 82.38 85 VAL A CA 1
ATOM 691 C C . VAL A 1 85 ? 2.497 0.373 -3.122 1.00 82.38 85 VAL A C 1
ATOM 693 O O . VAL A 1 85 ? 2.612 -0.271 -2.086 1.00 82.38 85 VAL A O 1
ATOM 696 N N . SER A 1 86 ? 3.387 1.282 -3.529 1.00 80.81 86 SER A N 1
ATOM 697 C CA . SER A 1 86 ? 4.393 1.869 -2.638 1.00 80.81 86 SER A CA 1
ATOM 698 C C . SER A 1 86 ? 3.856 3.140 -2.020 1.00 80.81 86 SER A C 1
ATOM 700 O O . SER A 1 86 ? 3.388 4.020 -2.753 1.00 80.81 86 SER A O 1
ATOM 702 N N . GLU A 1 87 ? 4.017 3.277 -0.715 1.00 74.31 87 GLU A N 1
ATOM 703 C CA . GLU A 1 87 ? 3.777 4.527 -0.019 1.00 74.31 87 GLU A CA 1
ATOM 704 C C . GLU A 1 87 ? 5.047 5.388 -0.048 1.00 74.31 87 GLU A C 1
ATOM 706 O O . GLU A 1 87 ? 6.151 4.938 0.262 1.00 74.31 87 GLU A O 1
ATOM 711 N N . THR A 1 88 ? 4.925 6.655 -0.438 1.00 65.44 88 THR A N 1
ATOM 712 C CA . THR A 1 88 ? 6.060 7.579 -0.358 1.00 65.44 88 THR A CA 1
ATOM 713 C C . THR A 1 88 ? 6.291 7.984 1.095 1.00 65.44 88 THR A C 1
ATOM 715 O O . THR A 1 88 ? 5.499 8.743 1.659 1.00 65.44 88 THR A O 1
ATOM 718 N N . LYS A 1 89 ? 7.402 7.553 1.697 1.00 64.44 89 LYS A N 1
ATOM 719 C CA . LYS A 1 89 ? 7.832 8.084 2.998 1.00 64.44 89 LYS A CA 1
ATOM 720 C C . LYS A 1 89 ? 8.128 9.579 2.844 1.00 64.44 89 LYS A C 1
ATOM 722 O O . LYS A 1 89 ? 8.931 9.986 2.007 1.00 64.44 89 LYS A O 1
ATOM 727 N N . GLY A 1 90 ? 7.418 10.409 3.606 1.00 49.81 90 GLY A N 1
ATOM 728 C CA . GLY A 1 90 ? 7.407 11.861 3.447 1.00 49.81 90 GLY A CA 1
ATOM 729 C C . GLY A 1 90 ? 8.800 12.502 3.359 1.00 49.81 90 GLY A C 1
ATOM 730 O O . GLY A 1 90 ? 9.598 12.441 4.289 1.00 49.81 90 GLY A O 1
ATOM 731 N N . THR A 1 91 ? 9.030 13.219 2.256 1.00 45.44 91 THR A N 1
ATOM 732 C CA . THR A 1 91 ? 9.956 14.362 2.083 1.00 45.44 91 THR A CA 1
ATOM 733 C C . THR A 1 91 ? 11.467 14.212 2.300 1.00 45.44 91 THR A C 1
ATOM 735 O O . THR A 1 91 ? 12.177 15.113 1.860 1.00 45.44 91 THR A O 1
ATOM 738 N N . MET A 1 92 ? 12.007 13.152 2.900 1.00 42.44 92 MET A N 1
ATOM 739 C CA . MET A 1 92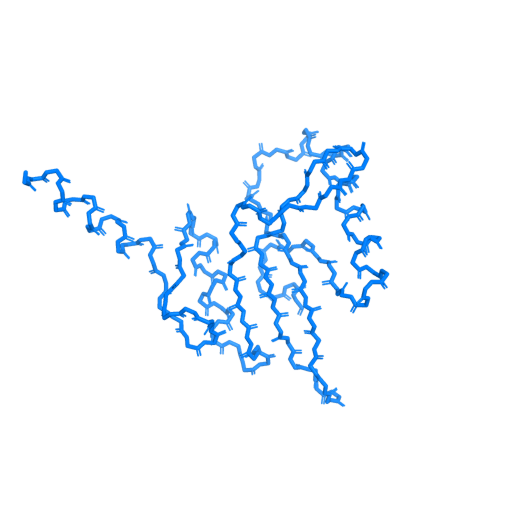 ? 13.416 13.196 3.337 1.00 42.44 92 MET A CA 1
ATOM 740 C C . MET A 1 92 ? 14.485 12.929 2.269 1.00 42.44 92 MET A C 1
ATOM 742 O O . MET A 1 92 ? 15.652 13.108 2.589 1.00 42.44 92 MET A O 1
ATOM 746 N N . ASP A 1 93 ? 14.141 12.589 1.018 1.00 44.94 93 ASP A N 1
ATOM 747 C CA . ASP A 1 93 ? 15.203 12.220 0.065 1.00 44.94 93 ASP A CA 1
ATOM 748 C C . ASP A 1 93 ? 14.940 12.532 -1.421 1.00 44.94 93 ASP A C 1
ATOM 750 O O . ASP A 1 93 ? 15.469 11.899 -2.331 1.00 44.94 93 ASP A O 1
ATOM 754 N N . GLN A 1 94 ? 14.142 13.566 -1.719 1.00 45.78 94 GLN A N 1
ATOM 755 C CA . GLN A 1 94 ? 13.771 13.939 -3.101 1.00 45.78 94 GLN A CA 1
ATOM 756 C C . GLN A 1 94 ? 14.952 14.211 -4.063 1.00 45.78 94 GLN A C 1
ATOM 758 O O . GLN A 1 94 ? 14.715 14.393 -5.262 1.00 45.78 94 GLN A O 1
ATOM 763 N N . LEU A 1 95 ? 16.1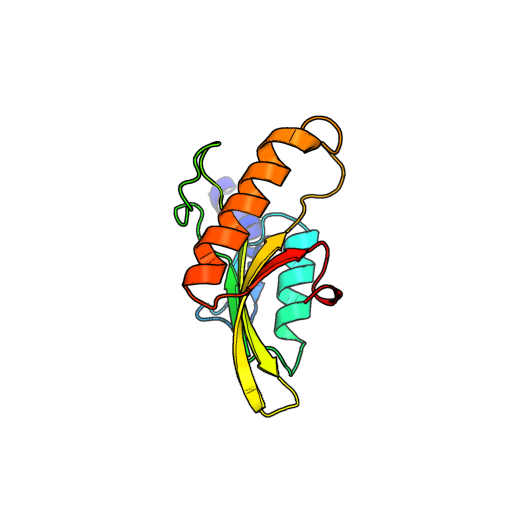95 14.294 -3.577 1.00 45.66 95 LEU A N 1
ATOM 764 C CA . LEU A 1 95 ? 17.405 14.493 -4.380 1.00 45.66 95 LEU A CA 1
ATOM 765 C C . LEU A 1 95 ? 18.174 13.185 -4.647 1.00 45.66 95 LEU A C 1
ATOM 767 O O . LEU A 1 95 ? 18.612 13.012 -5.784 1.00 45.66 95 LEU A O 1
ATOM 771 N N . GLU A 1 96 ? 18.273 12.247 -3.694 1.00 45.81 96 GLU A N 1
ATOM 772 C CA . GLU A 1 96 ? 18.921 10.938 -3.920 1.00 45.81 96 GLU A CA 1
ATOM 773 C C . GLU A 1 96 ? 18.003 9.928 -4.635 1.00 45.81 96 GLU A C 1
ATOM 775 O O . GLU A 1 96 ? 18.471 9.082 -5.402 1.00 45.81 96 GLU A O 1
ATOM 780 N N . LEU A 1 97 ? 16.681 10.074 -4.492 1.00 51.09 97 LEU A N 1
ATOM 781 C CA . LEU A 1 97 ? 15.675 9.165 -5.068 1.00 51.09 97 LEU A CA 1
ATOM 782 C C . LEU A 1 97 ? 15.537 9.253 -6.599 1.00 51.09 97 LEU A C 1
ATOM 784 O O . LEU A 1 97 ? 14.987 8.353 -7.238 1.00 51.09 97 LEU A O 1
ATOM 788 N N . ARG A 1 98 ? 16.023 10.326 -7.239 1.00 54.47 98 ARG A N 1
ATOM 789 C CA . ARG A 1 98 ? 15.610 10.656 -8.619 1.00 54.47 98 ARG A CA 1
ATOM 790 C C . ARG A 1 98 ? 16.040 9.629 -9.668 1.00 54.47 98 ARG A C 1
ATOM 792 O O . ARG A 1 98 ? 15.337 9.480 -10.666 1.00 54.47 98 ARG A O 1
ATOM 799 N N . GLY A 1 99 ? 17.152 8.925 -9.453 1.00 62.72 99 GLY A N 1
ATOM 800 C CA . GLY A 1 99 ? 17.675 7.938 -10.403 1.00 62.72 99 GLY A CA 1
ATOM 801 C C . GLY A 1 99 ? 17.250 6.503 -10.098 1.00 62.72 99 GLY A C 1
ATOM 802 O O . GLY A 1 99 ? 16.568 5.865 -10.900 1.00 62.72 99 GLY A O 1
ATOM 803 N N . SER A 1 100 ? 17.675 5.981 -8.947 1.00 72.19 100 SER A N 1
ATOM 804 C CA . SER A 1 100 ? 17.548 4.558 -8.614 1.00 72.19 100 SER A CA 1
ATOM 805 C C . SER A 1 100 ? 16.126 4.168 -8.211 1.00 72.19 100 SER A C 1
ATOM 807 O O . SER A 1 100 ? 15.641 3.131 -8.657 1.00 72.19 100 SER A O 1
ATOM 809 N N . GLU A 1 101 ? 15.426 4.993 -7.430 1.00 72.25 101 GLU A N 1
ATOM 810 C CA . GLU A 1 101 ? 14.058 4.692 -6.996 1.00 72.25 101 GLU A CA 1
ATOM 811 C C . GLU A 1 101 ? 13.071 4.788 -8.163 1.00 72.25 101 GLU A C 1
ATOM 813 O O . GLU A 1 101 ? 12.303 3.857 -8.399 1.00 72.25 101 GLU A O 1
ATOM 818 N N . SER A 1 102 ? 13.165 5.845 -8.976 1.00 76.69 102 SER A N 1
ATOM 819 C CA . SER A 1 102 ? 12.378 5.971 -10.210 1.00 76.69 102 SER A CA 1
ATOM 820 C C . SER A 1 102 ? 12.565 4.765 -11.138 1.00 76.69 102 SER A C 1
ATOM 822 O O . SER A 1 102 ? 11.595 4.260 -11.707 1.00 76.69 102 SER A O 1
ATOM 824 N N . ALA A 1 103 ? 13.803 4.274 -11.276 1.00 82.00 103 ALA A N 1
ATOM 825 C CA . ALA A 1 103 ? 14.101 3.091 -12.078 1.00 82.00 103 ALA A CA 1
ATOM 826 C C . ALA A 1 103 ? 13.496 1.815 -11.468 1.00 82.00 103 ALA A C 1
ATOM 828 O O . ALA A 1 103 ? 12.884 1.032 -12.194 1.00 82.00 103 ALA A O 1
ATOM 829 N N . LYS A 1 104 ? 13.573 1.637 -10.143 1.00 80.25 104 LYS A N 1
ATOM 830 C CA . LYS A 1 104 ? 12.921 0.524 -9.430 1.00 80.25 104 LYS A CA 1
ATOM 831 C C . LYS A 1 104 ? 11.404 0.532 -9.618 1.00 80.25 104 LYS A C 1
ATOM 833 O O . LYS A 1 104 ? 10.825 -0.504 -9.935 1.00 80.25 104 LYS A O 1
ATOM 838 N N . ILE A 1 105 ? 10.770 1.700 -9.509 1.00 79.62 105 ILE A N 1
ATOM 839 C CA . ILE A 1 105 ? 9.328 1.876 -9.736 1.00 79.62 105 ILE A CA 1
ATOM 840 C C . ILE A 1 105 ? 8.969 1.540 -11.185 1.00 79.62 105 ILE A C 1
ATOM 842 O O . ILE A 1 105 ? 7.986 0.840 -11.431 1.00 79.62 105 ILE A O 1
ATOM 846 N N . ALA A 1 106 ? 9.758 2.005 -12.157 1.00 85.25 106 ALA A N 1
ATOM 847 C CA . ALA A 1 106 ? 9.541 1.684 -13.566 1.00 85.25 106 ALA A CA 1
ATOM 848 C C . ALA A 1 106 ? 9.647 0.172 -13.826 1.00 85.25 106 ALA A C 1
ATOM 850 O O . ALA A 1 106 ? 8.793 -0.395 -14.511 1.00 85.25 106 ALA A O 1
ATOM 851 N N . CYS A 1 107 ? 10.635 -0.495 -13.225 1.00 87.94 107 CYS A N 1
ATOM 852 C CA . CYS A 1 107 ? 10.766 -1.947 -13.281 1.00 87.94 107 CYS A CA 1
ATOM 853 C C . CYS A 1 107 ? 9.576 -2.659 -12.626 1.00 87.94 107 CYS A C 1
ATOM 855 O O . CYS A 1 107 ? 9.039 -3.586 -13.225 1.00 87.94 107 CYS A O 1
ATOM 857 N N . GLY A 1 108 ? 9.115 -2.199 -11.459 1.00 85.44 108 GLY A N 1
ATOM 858 C CA . GLY A 1 108 ? 7.918 -2.727 -10.800 1.00 85.44 108 GLY A CA 1
ATOM 859 C C . GLY A 1 108 ? 6.669 -2.595 -11.675 1.00 85.44 108 GLY A C 1
ATOM 860 O O . GLY A 1 108 ? 5.935 -3.565 -11.855 1.00 85.44 108 GLY A O 1
ATOM 861 N N . ARG A 1 109 ? 6.465 -1.430 -12.312 1.00 87.00 109 ARG A N 1
ATOM 862 C CA . ARG A 1 109 ? 5.346 -1.209 -13.252 1.00 87.00 109 ARG A CA 1
ATOM 863 C C . ARG A 1 109 ? 5.406 -2.167 -14.434 1.00 87.00 109 ARG A C 1
ATOM 865 O O . ARG A 1 109 ? 4.377 -2.719 -14.807 1.00 87.00 109 ARG A O 1
ATOM 872 N N . ALA A 1 110 ? 6.590 -2.367 -15.009 1.00 89.12 110 ALA A N 1
ATOM 873 C CA . ALA A 1 110 ? 6.770 -3.295 -16.118 1.00 89.12 110 ALA A CA 1
ATOM 874 C C . ALA A 1 110 ? 6.527 -4.750 -15.685 1.00 89.12 110 ALA A C 1
ATOM 876 O O . ALA A 1 110 ? 5.792 -5.467 -16.357 1.00 89.12 110 ALA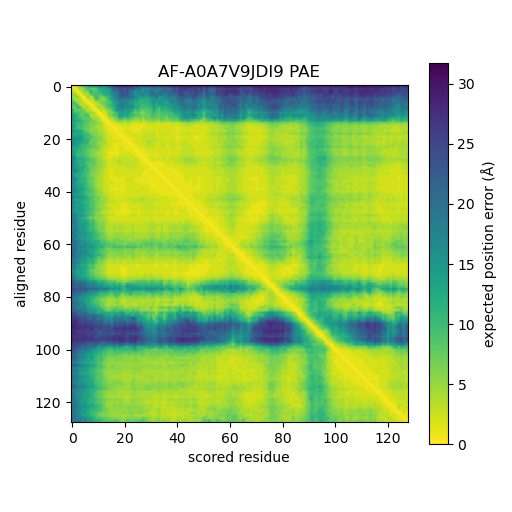 A O 1
ATOM 877 N N . HIS A 1 111 ? 7.093 -5.166 -14.548 1.00 88.69 111 HIS A N 1
ATOM 878 C CA . HIS A 1 111 ? 6.955 -6.519 -14.013 1.00 88.69 111 HIS A CA 1
ATOM 879 C C . HIS A 1 111 ? 5.489 -6.877 -13.747 1.00 88.69 111 HIS A C 1
ATOM 881 O O . HIS A 1 111 ? 4.980 -7.861 -14.279 1.00 88.69 111 HIS A O 1
ATOM 887 N N . PHE A 1 112 ? 4.785 -6.043 -12.980 1.00 88.56 112 PHE A N 1
ATOM 888 C CA . PHE A 1 112 ? 3.387 -6.293 -12.635 1.00 88.56 112 PHE A CA 1
ATOM 889 C C . PHE A 1 112 ? 2.424 -6.024 -13.790 1.00 88.56 112 PHE A C 1
ATOM 891 O O . PHE A 1 112 ? 1.384 -6.673 -13.868 1.00 88.56 112 PHE A O 1
ATOM 898 N N . GLY A 1 113 ? 2.793 -5.157 -14.737 1.00 89.06 113 GLY A N 1
ATOM 899 C CA . GLY A 1 113 ? 2.029 -4.949 -15.965 1.00 89.06 113 GLY A CA 1
ATOM 900 C C . GLY A 1 113 ? 1.907 -6.217 -16.816 1.00 89.06 113 GLY A C 1
ATOM 901 O O . GLY A 1 113 ? 0.856 -6.446 -17.406 1.00 89.06 113 GLY A O 1
ATOM 902 N N . VAL A 1 114 ? 2.928 -7.084 -16.827 1.00 89.81 114 VAL A N 1
ATOM 903 C CA . VAL A 1 114 ? 2.856 -8.402 -17.495 1.00 89.81 114 VAL A CA 1
ATOM 904 C C . VAL A 1 114 ? 1.864 -9.343 -16.799 1.00 89.81 114 VAL A C 1
ATOM 906 O O . VAL A 1 114 ? 1.301 -10.226 -17.440 1.00 89.81 114 VAL A O 1
ATOM 909 N N . LEU A 1 115 ? 1.623 -9.140 -15.503 1.00 88.56 115 LEU A N 1
ATOM 910 C CA . LEU A 1 115 ? 0.686 -9.919 -14.690 1.00 88.56 115 LEU A CA 1
ATOM 911 C C . LEU A 1 115 ? -0.722 -9.300 -14.636 1.00 88.56 115 LEU A C 1
ATOM 913 O O . LEU A 1 115 ? -1.559 -9.782 -13.880 1.00 88.56 115 LEU A O 1
ATOM 917 N N . ASP A 1 116 ? -0.970 -8.226 -15.395 1.00 88.38 116 ASP A N 1
ATOM 918 C CA . ASP A 1 116 ? -2.193 -7.406 -15.336 1.00 88.38 116 ASP A CA 1
ATOM 919 C C . ASP A 1 116 ? -2.502 -6.847 -13.927 1.00 88.38 116 ASP A C 1
ATOM 921 O O . ASP A 1 116 ? -3.641 -6.558 -13.556 1.00 88.38 116 ASP A O 1
ATOM 925 N N . VAL A 1 117 ? -1.456 -6.652 -13.118 1.00 89.75 117 VAL A N 1
ATOM 926 C CA . VAL A 1 117 ? -1.549 -6.059 -11.780 1.00 89.75 117 VAL A CA 1
ATOM 927 C C . VAL A 1 117 ? -1.166 -4.587 -11.856 1.00 89.75 117 VAL A C 1
ATOM 929 O O . VAL A 1 117 ? -0.116 -4.210 -12.383 1.00 89.75 117 VAL A O 1
ATOM 932 N N . THR A 1 118 ? -2.023 -3.715 -11.320 1.00 89.19 118 THR A N 1
ATOM 933 C CA . THR A 1 118 ? -1.760 -2.272 -11.362 1.00 89.19 118 THR A CA 1
ATOM 934 C C . THR A 1 118 ? -0.796 -1.885 -10.255 1.00 89.19 118 THR A C 1
ATOM 936 O O . THR A 1 118 ? -1.154 -1.913 -9.085 1.00 89.19 118 THR A O 1
ATOM 939 N N . TYR A 1 119 ? 0.412 -1.471 -10.622 1.00 88.56 119 TYR A N 1
ATOM 940 C CA . TYR A 1 119 ? 1.402 -1.002 -9.662 1.00 88.56 119 TYR A CA 1
ATOM 941 C C . TYR A 1 119 ? 1.491 0.535 -9.634 1.00 88.56 119 TYR A C 1
ATOM 943 O O . TYR A 1 119 ? 1.621 1.176 -10.685 1.00 88.56 119 TYR A O 1
ATOM 951 N N . ARG A 1 120 ? 1.391 1.143 -8.443 1.00 86.38 120 ARG A N 1
ATOM 952 C CA . ARG A 1 120 ? 1.392 2.605 -8.243 1.00 86.38 120 ARG A CA 1
ATOM 953 C C . ARG A 1 120 ? 2.294 3.042 -7.093 1.00 86.38 120 ARG A C 1
ATOM 955 O O . ARG A 1 120 ? 2.550 2.303 -6.156 1.00 86.38 120 ARG A O 1
ATOM 962 N N . GLN A 1 121 ? 2.734 4.289 -7.173 1.00 85.06 121 GLN A N 1
ATOM 963 C CA . GLN A 1 121 ? 3.303 5.013 -6.045 1.00 85.06 121 GLN A CA 1
ATOM 964 C C . GLN A 1 121 ? 2.238 6.004 -5.581 1.00 85.06 121 GLN A C 1
ATOM 966 O O . GLN A 1 121 ? 1.664 6.698 -6.426 1.00 85.06 121 GLN A O 1
ATOM 971 N N . VAL A 1 122 ? 1.952 6.035 -4.283 1.00 85.06 122 VAL A N 1
ATOM 972 C CA . VAL A 1 122 ? 0.931 6.910 -3.696 1.00 85.06 122 VAL A CA 1
ATOM 973 C C . VAL A 1 122 ? 1.470 7.632 -2.474 1.00 85.06 122 VAL A C 1
ATOM 975 O O . VAL A 1 122 ? 2.379 7.153 -1.798 1.00 85.06 122 VAL A O 1
ATOM 978 N N . THR A 1 123 ? 0.863 8.774 -2.181 1.00 81.12 123 THR A N 1
ATOM 979 C CA . THR A 1 123 ? 1.094 9.531 -0.943 1.00 81.12 123 THR A CA 1
ATOM 980 C C . THR A 1 123 ? -0.076 9.383 0.027 1.00 81.12 123 THR A C 1
ATOM 982 O O . THR A 1 123 ? 0.073 9.593 1.228 1.00 81.12 123 THR A O 1
ATOM 985 N N . SER A 1 124 ? -1.256 9.040 -0.497 1.00 84.56 124 SER A N 1
ATOM 986 C CA . SER A 1 124 ? -2.479 8.844 0.270 1.00 84.56 124 SER A CA 1
ATOM 987 C C . SER A 1 124 ? -3.448 7.909 -0.452 1.00 84.56 124 SER A C 1
ATOM 989 O O . SER A 1 124 ? -3.325 7.648 -1.649 1.00 84.56 124 SER A O 1
ATOM 991 N N . VAL A 1 125 ? -4.465 7.437 0.269 1.00 84.50 125 VAL A N 1
ATOM 992 C CA . VAL A 1 125 ? -5.528 6.583 -0.283 1.00 84.50 125 VAL A CA 1
ATOM 993 C C . VAL A 1 125 ? -6.303 7.271 -1.417 1.00 84.50 125 VAL A C 1
ATOM 995 O O . VAL A 1 125 ? -6.851 6.588 -2.279 1.00 84.50 125 VAL A O 1
ATOM 998 N N . ALA A 1 126 ? -6.328 8.606 -1.469 1.00 85.38 126 ALA A N 1
ATOM 999 C CA . ALA A 1 126 ? -6.984 9.355 -2.543 1.00 85.38 126 ALA A CA 1
ATOM 1000 C C . ALA A 1 126 ? -6.317 9.166 -3.922 1.00 85.38 126 ALA A C 1
ATOM 1002 O O . ALA A 1 126 ? -6.965 9.389 -4.941 1.00 85.38 126 ALA A O 1
ATOM 1003 N N . ASP A 1 127 ? -5.062 8.706 -3.965 1.00 82.19 127 ASP A N 1
ATOM 1004 C CA . ASP A 1 127 ? -4.302 8.494 -5.205 1.00 82.19 127 ASP A CA 1
ATOM 1005 C C . ASP A 1 127 ? -4.601 7.125 -5.884 1.00 82.19 127 ASP A C 1
ATOM 1007 O O . ASP A 1 127 ? -4.036 6.793 -6.939 1.00 82.19 127 ASP A O 1
ATOM 1011 N N . LEU A 1 128 ? -5.479 6.305 -5.280 1.00 78.94 128 LEU A N 1
ATOM 1012 C CA . LEU A 1 128 ? -5.862 4.955 -5.738 1.00 78.94 128 LEU A CA 1
ATOM 1013 C C . LEU A 1 128 ? -6.953 4.943 -6.816 1.00 78.94 128 LEU A C 1
ATOM 1015 O O . LEU A 1 128 ? -8.100 5.360 -6.543 1.00 78.94 128 LEU A O 1
#

Secondary structure (DSSP, 8-state):
-HHHHHHHHHHHHTEEE-SSSSSSEEE-SSHHHHHHHHHHHH-TTEEEEEEPPTT--B--TT--B---EEEEEE-TTS-EEEEEEEE---STTTTTHHHHHHHHHHHHHHHHHHTT-EEEEESSGGG-

Nearest PDB structures (foldseek):
  3bj8-assembly2_D  TM=3.935E-01  e=5.350E-01  Mus musculus
  2q4v-assembly1_A  TM=4.248E-01  e=8.416E-01  Homo sapiens
  2fxf-assembly1_B  TM=3.355E-01  e=3.401E-01  Homo sapiens
  2b3u-assembly1_A  TM=3.251E-01  e=6.089E-01  Homo sapiens
  2b5g-assembly1_A  TM=3.382E-01  e=7.888E-01  Homo sapiens

Mean predicted aligned error: 7.9 Å

Solvent-accessible surface area (backbone atoms only — not comparable to full-atom values): 7430 Å² total; per-residue (Å²): 109,81,64,58,56,54,50,55,51,55,54,56,75,30,47,44,77,42,83,39,40,97,45,67,52,47,81,36,95,43,75,64,52,47,50,39,54,51,53,49,56,69,37,84,50,44,68,36,40,45,75,50,57,92,84,53,62,45,87,38,102,78,44,75,40,66,51,42,33,41,36,34,33,50,46,96,90,61,61,78,45,54,33,39,30,31,70,60,76,80,83,82,47,82,77,76,40,66,62,56,51,51,48,35,52,52,44,48,35,55,60,31,49,77,70,75,33,47,55,46,79,31,85,49,67,87,73,110

Radius of gyration: 16.2 Å; Cα contacts (8 Å, |Δi|>4): 181; chains: 1; bounding box: 37×26×52 Å

Sequence (128 aa):
LLFEEKEIVGYLDSMVEVNKSIYDAIRVDSAIESRFATDLNLREDIRLFLKLPDWFTVETPVGTYNPDWAIVKQHESGGDKLYLVSETKGTMDQLELRGSESAKIACGRAHFGVLDVTYRQVTSVADL

pLDDT: mean 81.46, std 13.9, range [42.44, 95.88]